Protein AF-A0A535IC78-F1 (afdb_monomer)

pLDDT: mean 82.01, std 9.02, range [49.47, 92.56]

Mean predicted aligned error: 7.63 Å

Secondary structure (DSSP, 8-state):
-HHHHHHS-HHHHHHHHT--HHHHHHHH------SHHHHHHHHHHHHHHHHHH-SSHHHHHHHHHTTT-GGGSHHHHHHHHHHHHH-

Radius of gyration: 16.87 Å; Cα contacts (8 Å, |Δi|>4): 32; chains: 1; bounding box: 30×22×57 Å

Foldseek 3Di:
DVVVVVPADPQLVVVVVPDDPVNVVVVPDDDDDPDLVSVVVVLVVVLVVVCSNDPDPVSNCVSVCCVVVVVPPPSSVVVVVVVVVVD

Solvent-accessible surface area (backbone atoms only — not comparable to full-atom values): 5246 Å² total; per-residue (Å²): 110,76,66,58,62,71,71,47,51,68,72,42,53,57,53,57,74,72,63,49,73,67,57,53,52,62,68,68,66,68,80,84,76,88,46,70,69,52,46,53,54,49,54,51,54,51,41,56,52,51,47,64,65,41,84,46,72,68,51,37,51,54,53,60,46,53,69,75,48,28,80,83,33,75,67,34,45,52,49,56,51,54,52,64,74,76,106

Structure (mmCIF, N/CA/C/O backbone):
data_AF-A0A535IC78-F1
#
_entry.id   AF-A0A535IC78-F1
#
loop_
_atom_site.group_PDB
_atom_site.id
_atom_site.type_symbol
_atom_site.label_atom_id
_atom_site.label_alt_id
_atom_site.label_comp_id
_atom_site.label_asym_id
_atom_site.label_entity_id
_atom_site.label_seq_id
_atom_site.pdbx_PDB_ins_code
_atom_site.Cartn_x
_atom_site.Cartn_y
_atom_site.Cartn_z
_atom_site.occupancy
_atom_site.B_iso_or_equiv
_atom_site.auth_seq_id
_atom_site.auth_comp_id
_atom_site.auth_asym_id
_atom_site.auth_atom_id
_atom_site.pdbx_PDB_model_num
ATOM 1 N N . MET A 1 1 ? 0.663 5.898 -26.034 1.00 59.50 1 MET A N 1
ATOM 2 C CA . MET A 1 1 ? 1.125 4.627 -25.415 1.00 59.50 1 MET A CA 1
ATOM 3 C C . MET A 1 1 ? 2.649 4.440 -25.371 1.00 59.50 1 MET A C 1
ATOM 5 O O . MET A 1 1 ? 3.153 4.137 -24.299 1.00 59.50 1 MET A O 1
ATOM 9 N N . ARG A 1 2 ? 3.421 4.657 -26.454 1.00 60.47 2 ARG A N 1
ATOM 10 C CA . ARG A 1 2 ? 4.894 4.431 -26.461 1.00 60.47 2 ARG A CA 1
ATOM 11 C C . ARG A 1 2 ? 5.711 5.284 -25.475 1.00 60.47 2 ARG A C 1
ATOM 13 O O . ARG A 1 2 ? 6.794 4.874 -25.070 1.00 60.47 2 ARG A O 1
ATOM 20 N N . ALA A 1 3 ? 5.237 6.479 -25.122 1.00 71.62 3 ALA A N 1
ATOM 21 C CA . ALA A 1 3 ? 5.895 7.332 -24.127 1.00 71.62 3 ALA A CA 1
ATOM 22 C C . ALA A 1 3 ? 5.738 6.767 -22.704 1.00 71.62 3 ALA A C 1
ATOM 24 O O . ALA A 1 3 ? 6.725 6.634 -21.990 1.00 71.62 3 ALA A O 1
ATOM 25 N N . LEU A 1 4 ? 4.522 6.335 -22.349 1.00 72.19 4 LEU A N 1
ATOM 26 C CA . LEU A 1 4 ? 4.217 5.724 -21.053 1.00 72.19 4 LEU A CA 1
ATOM 27 C C . LEU A 1 4 ? 5.020 4.436 -20.842 1.00 72.19 4 LEU A C 1
ATOM 29 O O . LEU A 1 4 ? 5.715 4.305 -19.844 1.00 72.19 4 LEU A O 1
ATOM 33 N N . ALA A 1 5 ? 5.023 3.539 -21.834 1.00 71.88 5 ALA A N 1
ATOM 34 C CA . ALA A 1 5 ? 5.776 2.291 -21.752 1.00 71.88 5 ALA A CA 1
ATOM 35 C C . ALA A 1 5 ? 7.280 2.523 -21.524 1.00 71.88 5 ALA A C 1
ATOM 37 O O . ALA A 1 5 ? 7.893 1.775 -20.773 1.00 71.88 5 ALA A O 1
ATOM 38 N N . ARG A 1 6 ? 7.879 3.557 -22.131 1.00 74.88 6 ARG A N 1
ATOM 39 C CA . ARG A 1 6 ? 9.304 3.887 -21.946 1.00 74.88 6 ARG A CA 1
ATOM 40 C C . ARG A 1 6 ? 9.617 4.481 -20.571 1.00 74.88 6 ARG A C 1
ATOM 42 O O . ARG A 1 6 ? 10.704 4.240 -20.064 1.00 74.88 6 ARG A O 1
ATOM 49 N N . ALA A 1 7 ? 8.679 5.216 -19.978 1.00 81.75 7 ALA A N 1
ATOM 50 C CA . ALA A 1 7 ? 8.837 5.814 -18.653 1.00 81.75 7 ALA A CA 1
ATOM 51 C C . ALA A 1 7 ? 8.584 4.820 -17.504 1.00 81.75 7 ALA A C 1
ATOM 53 O O . ALA A 1 7 ? 9.080 5.017 -16.397 1.00 81.75 7 ALA A O 1
ATOM 54 N N . THR A 1 8 ? 7.817 3.750 -17.742 1.00 84.25 8 THR A N 1
ATOM 55 C CA . THR A 1 8 ? 7.506 2.753 -16.712 1.00 84.25 8 THR A CA 1
ATOM 56 C C . THR A 1 8 ? 8.647 1.737 -16.553 1.00 84.25 8 THR A C 1
ATOM 58 O O . THR A 1 8 ? 9.018 1.081 -17.533 1.00 84.25 8 THR A O 1
ATOM 61 N N . PRO A 1 9 ? 9.171 1.527 -15.330 1.00 87.75 9 PRO A N 1
ATOM 62 C CA . PRO A 1 9 ? 10.183 0.508 -15.068 1.00 87.75 9 PRO A CA 1
ATOM 63 C C . PRO A 1 9 ? 9.731 -0.889 -15.500 1.00 87.75 9 PRO A C 1
ATOM 65 O O . PRO A 1 9 ? 8.575 -1.265 -15.296 1.00 87.75 9 PRO A O 1
ATOM 68 N N . ALA A 1 10 ? 10.661 -1.694 -16.021 1.00 87.00 10 ALA A N 1
ATOM 69 C CA . ALA A 1 10 ? 10.363 -3.035 -16.532 1.00 87.00 10 ALA A CA 1
ATOM 70 C C . ALA A 1 10 ? 9.650 -3.927 -15.501 1.00 87.00 10 ALA A C 1
ATOM 72 O O . ALA A 1 10 ? 8.682 -4.594 -15.853 1.00 87.00 10 ALA A O 1
ATOM 73 N N . ARG A 1 11 ? 10.055 -3.858 -14.222 1.00 87.62 11 ARG A N 1
ATOM 74 C CA . ARG A 1 11 ? 9.416 -4.608 -13.125 1.00 87.62 11 ARG A CA 1
ATOM 75 C C . ARG A 1 11 ? 7.934 -4.270 -12.946 1.00 87.62 11 ARG A C 1
ATOM 77 O O . ARG A 1 11 ? 7.128 -5.151 -12.680 1.00 87.62 11 ARG A O 1
ATOM 84 N N . VAL A 1 12 ? 7.584 -2.992 -13.102 1.00 87.94 12 VAL A N 1
ATOM 85 C CA . VAL A 1 12 ? 6.217 -2.496 -12.908 1.00 87.94 12 VAL A CA 1
ATOM 86 C C . VAL A 1 12 ? 5.349 -2.894 -14.098 1.00 87.94 12 VAL A C 1
ATOM 88 O O . VAL A 1 12 ? 4.211 -3.310 -13.910 1.00 87.94 12 VAL A O 1
ATOM 91 N N . ARG A 1 13 ? 5.904 -2.844 -15.318 1.00 88.50 13 ARG A N 1
ATOM 92 C CA . ARG A 1 13 ? 5.221 -3.344 -16.522 1.00 88.50 13 ARG A CA 1
ATOM 93 C C . ARG A 1 13 ? 4.936 -4.841 -16.421 1.00 88.50 13 ARG A C 1
ATOM 95 O O . ARG A 1 13 ? 3.792 -5.238 -16.586 1.00 88.50 13 ARG A O 1
ATOM 102 N N . ALA A 1 14 ? 5.947 -5.634 -16.061 1.00 88.00 14 ALA A N 1
ATOM 103 C CA . ALA A 1 14 ? 5.792 -7.074 -15.874 1.00 88.00 14 ALA A CA 1
ATOM 104 C C . ALA A 1 14 ? 4.732 -7.391 -14.808 1.00 88.00 14 ALA A C 1
ATOM 106 O O . ALA A 1 14 ? 3.908 -8.273 -15.004 1.00 88.00 14 ALA A O 1
ATOM 107 N N . HIS A 1 15 ? 4.692 -6.638 -13.702 1.00 88.69 15 HIS A N 1
ATOM 108 C CA . HIS A 1 15 ? 3.637 -6.813 -12.707 1.00 88.69 15 HIS A CA 1
ATOM 109 C C . HIS A 1 15 ? 2.243 -6.477 -13.256 1.00 88.69 15 HIS A C 1
ATOM 111 O O . HIS A 1 15 ? 1.308 -7.240 -13.026 1.00 88.69 15 HIS A O 1
ATOM 117 N N . ALA A 1 16 ? 2.097 -5.380 -14.003 1.00 87.50 16 ALA A N 1
ATOM 118 C CA . ALA A 1 16 ? 0.818 -4.995 -14.596 1.00 87.50 16 ALA A CA 1
ATOM 119 C C . ALA A 1 16 ? 0.260 -6.072 -15.541 1.00 87.50 16 ALA A C 1
ATOM 121 O O . ALA A 1 16 ? -0.940 -6.326 -15.529 1.00 87.50 16 ALA A O 1
ATOM 122 N N . GLU A 1 17 ? 1.127 -6.751 -16.296 1.00 90.31 17 GLU A N 1
ATOM 123 C CA . GLU A 1 17 ? 0.745 -7.854 -17.190 1.00 90.31 17 GLU A CA 1
ATOM 124 C C . GLU A 1 17 ? 0.221 -9.094 -16.442 1.00 90.31 17 GLU A C 1
ATOM 126 O O . GLU A 1 17 ? -0.499 -9.898 -17.026 1.00 90.31 17 GLU A O 1
ATOM 131 N N . THR A 1 18 ? 0.518 -9.241 -15.144 1.00 88.69 18 THR A N 1
ATOM 132 C CA . THR A 1 18 ? -0.010 -10.350 -14.321 1.00 88.69 18 THR A CA 1
ATOM 133 C C . THR A 1 18 ? -1.422 -10.115 -13.787 1.00 88.69 18 THR A C 1
ATOM 135 O O . THR A 1 18 ? -1.974 -10.994 -13.128 1.00 88.69 18 THR A O 1
ATOM 138 N N . LEU A 1 19 ? -2.008 -8.934 -14.003 1.00 88.94 19 LEU A N 1
ATOM 139 C CA . LEU A 1 19 ? -3.292 -8.577 -13.405 1.00 88.94 19 LEU A CA 1
ATOM 140 C C . LEU A 1 19 ? -4.450 -8.970 -14.312 1.00 88.94 19 LEU A C 1
ATOM 142 O O . LEU A 1 19 ? -4.592 -8.455 -15.420 1.00 88.94 19 LEU A O 1
ATOM 146 N N . SER A 1 20 ? -5.329 -9.825 -13.797 1.00 91.75 20 SER A N 1
ATOM 147 C CA . SER A 1 20 ? -6.635 -10.060 -14.405 1.00 91.75 20 SER A CA 1
ATOM 148 C C . SER A 1 20 ? -7.680 -9.065 -13.882 1.00 91.75 20 SER A C 1
ATOM 150 O O . SER A 1 20 ? -7.559 -8.520 -12.781 1.00 91.75 20 SER A O 1
ATOM 152 N N . LEU A 1 21 ? -8.747 -8.844 -14.657 1.00 86.50 21 LEU A N 1
ATOM 153 C CA . LEU A 1 21 ? -9.890 -8.036 -14.213 1.00 86.50 21 LEU A CA 1
ATOM 154 C C . LEU A 1 21 ? -10.517 -8.603 -12.930 1.00 86.50 21 LEU A C 1
ATOM 156 O O . LEU A 1 21 ? -10.846 -7.852 -12.014 1.00 86.50 21 LEU A O 1
ATOM 160 N N . ASP A 1 22 ? -10.631 -9.926 -12.848 1.00 88.88 22 ASP A N 1
ATOM 161 C CA . ASP A 1 22 ? -11.151 -10.640 -11.681 1.00 88.88 22 ASP A CA 1
ATOM 162 C C . ASP A 1 22 ? -10.299 -10.377 -10.423 1.00 88.88 22 ASP A C 1
ATOM 164 O O . ASP A 1 22 ? -10.827 -10.077 -9.349 1.00 88.88 22 ASP A O 1
ATOM 168 N N . ASP A 1 23 ? -8.969 -10.356 -10.559 1.00 84.94 23 ASP A N 1
ATOM 169 C CA . ASP A 1 23 ? -8.070 -9.991 -9.459 1.00 84.94 23 ASP A CA 1
ATOM 170 C C . ASP A 1 23 ? -8.275 -8.555 -8.983 1.00 84.94 23 ASP A C 1
ATOM 172 O O . ASP A 1 23 ? -8.272 -8.298 -7.776 1.00 84.94 23 ASP A O 1
ATOM 176 N N . VAL A 1 24 ? -8.467 -7.614 -9.908 1.00 85.19 24 VAL A N 1
ATOM 177 C CA . VAL A 1 24 ? -8.713 -6.207 -9.569 1.00 85.19 24 VAL A CA 1
ATOM 178 C C . VAL A 1 24 ? -10.044 -6.058 -8.831 1.00 85.19 24 VAL A C 1
ATOM 180 O O . VAL A 1 24 ? -10.103 -5.382 -7.800 1.00 85.19 24 VAL A O 1
ATOM 183 N N . LEU A 1 25 ? -11.099 -6.729 -9.297 1.00 86.06 25 LEU A N 1
ATOM 184 C CA . LEU A 1 25 ? -12.417 -6.695 -8.661 1.00 86.06 25 LEU A CA 1
ATOM 185 C C . LEU A 1 25 ? -12.375 -7.279 -7.243 1.00 86.06 25 LEU A C 1
ATOM 187 O O . LEU A 1 25 ? -12.810 -6.622 -6.295 1.00 86.06 25 LEU A O 1
ATOM 191 N N . ARG A 1 26 ? -11.746 -8.446 -7.054 1.00 83.44 26 ARG A N 1
ATOM 192 C CA . ARG A 1 26 ? -11.557 -9.036 -5.717 1.00 83.44 26 ARG A CA 1
ATOM 193 C C . ARG A 1 26 ? -10.747 -8.147 -4.776 1.00 83.44 26 ARG A C 1
ATOM 195 O O . ARG A 1 26 ? -10.992 -8.127 -3.573 1.00 83.44 26 ARG A O 1
ATOM 202 N N . ARG A 1 27 ? -9.748 -7.425 -5.293 1.00 79.25 27 ARG A N 1
ATOM 203 C CA . ARG A 1 27 ? -8.876 -6.566 -4.472 1.00 79.25 27 ARG A CA 1
ATOM 204 C C . ARG A 1 27 ? -9.537 -5.253 -4.069 1.00 79.25 27 ARG A C 1
ATOM 206 O O . ARG A 1 27 ? -9.185 -4.736 -3.006 1.00 79.25 27 ARG A O 1
ATOM 213 N N . THR A 1 28 ? -10.441 -4.726 -4.892 1.00 80.06 28 THR A N 1
ATOM 214 C CA . THR A 1 28 ? -11.106 -3.427 -4.689 1.00 80.06 28 THR A CA 1
ATOM 215 C C . THR A 1 28 ? -12.357 -3.533 -3.821 1.00 80.06 28 THR A C 1
ATOM 217 O O . THR A 1 28 ? -12.627 -2.626 -3.035 1.00 80.06 28 THR A O 1
ATOM 220 N N . GLN A 1 29 ? -13.074 -4.658 -3.867 1.00 80.38 29 GLN A N 1
ATOM 221 C CA . GLN A 1 29 ? -14.221 -4.908 -2.994 1.00 80.38 29 GLN A CA 1
ATOM 222 C C . GLN A 1 29 ? -13.753 -5.370 -1.610 1.00 80.38 29 GLN A C 1
ATOM 224 O O . GLN A 1 29 ? -13.411 -6.533 -1.396 1.00 80.38 29 GLN A O 1
ATOM 229 N N . ARG A 1 30 ? -13.697 -4.445 -0.645 1.00 79.44 30 ARG A N 1
ATOM 230 C CA . ARG A 1 30 ? -13.242 -4.734 0.722 1.00 79.44 30 ARG A CA 1
ATOM 231 C C . ARG A 1 30 ? -14.335 -4.418 1.743 1.00 79.44 30 ARG A C 1
ATOM 233 O O . ARG A 1 30 ? -14.942 -3.354 1.655 1.00 79.44 30 ARG A O 1
ATOM 240 N N . PRO A 1 31 ? -14.562 -5.305 2.731 1.00 82.19 31 PRO A N 1
ATOM 241 C CA . PRO A 1 31 ? -15.508 -5.034 3.804 1.00 82.19 31 PRO A CA 1
ATOM 242 C C . PRO A 1 31 ? -15.050 -3.829 4.641 1.00 82.19 31 PRO A C 1
ATOM 244 O O . PRO A 1 31 ? -13.839 -3.570 4.727 1.00 82.19 31 PRO A O 1
ATOM 247 N N . PRO A 1 32 ? -15.993 -3.116 5.282 1.00 85.19 32 PRO A N 1
ATOM 248 C CA . PRO A 1 32 ? -15.673 -1.986 6.141 1.00 85.19 32 PRO A CA 1
ATOM 249 C C . PRO A 1 32 ? -14.769 -2.407 7.306 1.00 85.19 32 PRO A C 1
ATOM 251 O O . PRO A 1 32 ? -14.868 -3.513 7.840 1.00 85.19 32 PRO A O 1
ATOM 254 N N . LEU A 1 33 ? -13.871 -1.504 7.704 1.00 85.31 33 LEU A N 1
ATOM 255 C CA . LEU A 1 33 ? -12.933 -1.718 8.805 1.00 85.31 33 LEU A CA 1
ATOM 256 C C . LEU A 1 33 ? -13.594 -1.324 10.130 1.00 85.31 33 LEU A C 1
ATOM 258 O O . LEU A 1 33 ? -13.714 -0.137 10.438 1.00 85.31 33 LEU A O 1
ATOM 262 N N . THR A 1 34 ? -13.992 -2.315 10.922 1.00 87.00 34 THR A N 1
ATOM 263 C CA . THR A 1 34 ? -14.715 -2.117 12.187 1.00 87.00 34 THR A CA 1
ATOM 264 C C . THR A 1 34 ? -13.807 -2.142 13.414 1.00 87.00 34 THR A C 1
ATOM 266 O O . THR A 1 34 ? -14.186 -1.614 14.455 1.00 87.00 34 THR A O 1
ATOM 269 N N . THR A 1 35 ? -12.591 -2.692 13.314 1.00 84.81 35 THR A N 1
ATOM 270 C CA . THR A 1 35 ? -11.659 -2.789 14.453 1.00 84.81 35 THR A CA 1
ATOM 271 C C . THR A 1 35 ? -10.264 -2.242 14.158 1.00 84.81 35 THR A C 1
ATOM 273 O O . THR A 1 35 ? -9.821 -2.161 13.010 1.00 84.81 35 THR A O 1
ATOM 276 N N . LEU A 1 36 ? -9.524 -1.899 15.218 1.00 80.38 36 LEU A N 1
ATOM 277 C CA . LEU A 1 36 ? -8.139 -1.432 15.106 1.00 80.38 36 LEU A CA 1
ATOM 278 C C . LEU A 1 36 ? -7.218 -2.496 14.489 1.00 80.38 36 LEU A C 1
ATOM 280 O O . LEU A 1 36 ? -6.423 -2.190 13.602 1.00 80.38 36 LEU A O 1
ATOM 284 N N . ALA A 1 37 ? -7.363 -3.757 14.899 1.00 83.50 37 ALA A N 1
ATOM 285 C CA . ALA A 1 37 ? -6.577 -4.860 14.348 1.00 83.50 37 ALA A CA 1
ATOM 286 C C . ALA A 1 37 ? -6.811 -5.034 12.836 1.00 83.50 37 ALA A C 1
ATOM 288 O O . ALA A 1 37 ? -5.862 -5.252 12.080 1.00 83.50 37 ALA A O 1
ATOM 289 N N 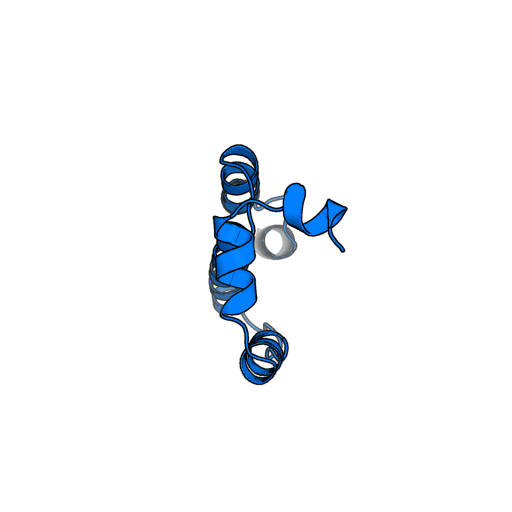. GLN A 1 38 ? -8.060 -4.878 12.375 1.00 85.06 38 GLN A N 1
ATOM 290 C CA . GLN A 1 38 ? -8.382 -4.889 10.946 1.00 85.06 38 GLN A CA 1
ATOM 291 C C . GLN A 1 38 ? -7.727 -3.719 10.209 1.00 85.06 38 GLN A C 1
ATOM 293 O O . GLN A 1 38 ? -7.172 -3.930 9.133 1.00 85.06 38 GLN A O 1
ATOM 298 N N . ARG A 1 39 ? -7.742 -2.510 10.787 1.00 84.12 39 ARG A N 1
ATOM 299 C CA . ARG A 1 39 ? -7.096 -1.318 10.207 1.00 84.12 39 ARG A CA 1
ATOM 300 C C . ARG A 1 39 ? -5.589 -1.499 10.049 1.00 84.12 39 ARG A C 1
ATOM 302 O O . ARG A 1 39 ? -5.064 -1.252 8.968 1.00 84.12 39 ARG A O 1
ATOM 309 N N . ILE A 1 40 ? -4.910 -2.004 11.080 1.00 84.31 40 ILE A N 1
ATOM 310 C CA . ILE A 1 40 ? -3.465 -2.274 11.036 1.00 84.31 40 ILE A CA 1
ATOM 311 C C . ILE A 1 40 ? -3.151 -3.319 9.961 1.00 84.31 40 ILE A C 1
ATOM 313 O O . ILE A 1 40 ? -2.319 -3.080 9.085 1.00 84.31 40 ILE A O 1
ATOM 317 N N . ARG A 1 41 ? -3.854 -4.460 9.973 1.00 86.62 41 ARG A N 1
ATOM 318 C CA . ARG A 1 41 ? -3.638 -5.533 8.992 1.00 86.62 41 ARG A CA 1
ATOM 319 C C . ARG A 1 41 ? -3.894 -5.052 7.563 1.00 86.62 41 ARG A C 1
ATOM 321 O O . ARG A 1 41 ? -3.090 -5.323 6.676 1.00 86.62 41 ARG A O 1
ATOM 328 N N . ARG A 1 42 ? -4.988 -4.317 7.342 1.00 86.94 42 ARG A N 1
ATOM 329 C CA . ARG A 1 42 ? -5.326 -3.728 6.041 1.00 86.94 42 ARG A CA 1
ATOM 330 C C . ARG A 1 42 ? -4.238 -2.763 5.576 1.00 86.94 42 ARG A C 1
ATOM 332 O O . ARG A 1 42 ? -3.780 -2.888 4.445 1.00 86.94 42 ARG A O 1
ATOM 339 N N . GLY A 1 43 ? -3.773 -1.888 6.465 1.00 87.62 43 GLY A N 1
ATOM 340 C CA . GLY A 1 43 ? -2.716 -0.930 6.169 1.00 87.62 43 GLY A CA 1
ATOM 341 C C . GLY A 1 43 ? -1.383 -1.585 5.794 1.00 87.62 43 GLY A C 1
ATOM 342 O O . GLY A 1 43 ? -0.669 -1.049 4.950 1.00 87.62 43 GLY A O 1
ATOM 343 N N . LEU A 1 44 ? -1.033 -2.732 6.383 1.00 89.56 44 LEU A N 1
ATOM 344 C CA . LEU A 1 44 ? 0.158 -3.492 5.982 1.00 89.56 44 LEU A CA 1
ATOM 345 C C . LEU A 1 44 ? 0.003 -4.080 4.575 1.00 89.56 44 LEU A C 1
ATOM 347 O O . LEU A 1 44 ? 0.903 -3.943 3.748 1.00 89.56 44 LEU A O 1
ATOM 351 N N . VAL A 1 45 ? -1.152 -4.688 4.287 1.00 89.19 45 VAL A N 1
ATOM 352 C CA . VAL A 1 45 ? -1.448 -5.270 2.968 1.00 89.19 45 VAL A CA 1
ATOM 353 C C . VAL A 1 45 ? -1.454 -4.199 1.875 1.00 89.19 45 VAL A C 1
ATOM 355 O O . VAL A 1 45 ? -0.921 -4.425 0.795 1.00 89.19 45 VAL A O 1
ATOM 358 N N . GLU A 1 46 ? -2.023 -3.025 2.144 1.00 87.75 46 GLU A N 1
ATOM 359 C CA . GLU A 1 46 ? -2.070 -1.918 1.180 1.00 87.75 46 GLU A CA 1
ATOM 360 C C . GLU A 1 46 ? -0.691 -1.337 0.892 1.00 87.75 46 GLU A C 1
ATOM 362 O O . GLU A 1 46 ? -0.356 -1.118 -0.267 1.00 87.75 46 GLU A O 1
ATOM 367 N N . ARG A 1 47 ? 0.152 -1.165 1.914 1.00 92.06 47 ARG A N 1
ATOM 368 C CA . ARG A 1 47 ? 1.543 -0.734 1.713 1.00 92.06 47 ARG A CA 1
ATOM 369 C C . ARG A 1 47 ? 2.348 -1.758 0.923 1.00 92.06 47 ARG A C 1
ATOM 371 O O . ARG A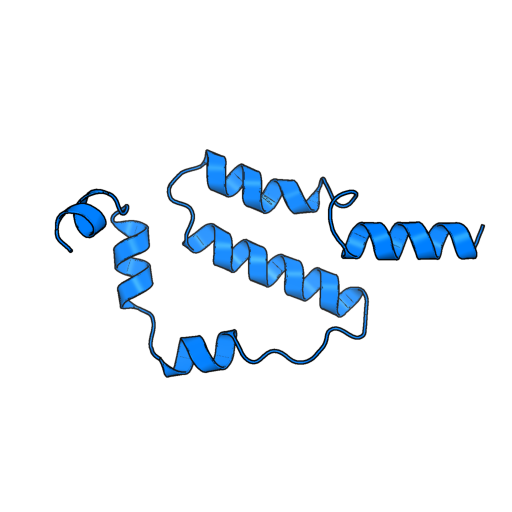 1 47 ? 3.091 -1.372 0.027 1.00 92.06 47 ARG A O 1
ATOM 378 N N . ALA A 1 48 ? 2.175 -3.047 1.216 1.00 90.88 48 ALA A N 1
ATOM 379 C CA . ALA A 1 48 ? 2.815 -4.115 0.456 1.00 90.88 48 ALA A CA 1
ATOM 380 C C . ALA A 1 48 ? 2.369 -4.120 -1.015 1.00 90.88 48 ALA A C 1
ATOM 382 O O . ALA A 1 48 ? 3.191 -4.372 -1.892 1.00 90.88 48 ALA A O 1
ATOM 383 N N . GLU A 1 49 ? 1.101 -3.807 -1.299 1.00 89.31 49 GLU A N 1
ATOM 384 C CA . GLU A 1 49 ? 0.623 -3.625 -2.673 1.00 89.31 49 GLU A CA 1
ATOM 385 C C . GLU A 1 49 ? 1.271 -2.392 -3.318 1.00 89.31 49 GLU A C 1
ATOM 387 O O . GLU A 1 49 ? 1.851 -2.505 -4.393 1.00 89.31 49 GLU A O 1
ATOM 392 N N . CYS A 1 50 ? 1.270 -1.235 -2.649 1.00 90.56 50 CYS A N 1
ATOM 393 C CA . CYS A 1 50 ? 1.926 -0.021 -3.146 1.00 90.56 50 CYS A CA 1
ATOM 394 C C . CYS A 1 50 ? 3.428 -0.227 -3.422 1.00 90.56 50 CYS A C 1
ATOM 396 O O . CYS A 1 50 ? 3.951 0.309 -4.397 1.00 90.56 50 CYS A O 1
ATOM 398 N N . ASP A 1 51 ? 4.130 -1.022 -2.606 1.00 92.56 51 ASP A N 1
ATOM 399 C CA . ASP A 1 51 ? 5.559 -1.326 -2.785 1.00 92.56 51 ASP A CA 1
ATOM 400 C C . ASP A 1 51 ? 5.845 -2.044 -4.115 1.00 92.56 51 ASP A C 1
ATOM 402 O O . ASP A 1 51 ? 6.881 -1.798 -4.744 1.00 92.56 51 ASP A O 1
ATOM 406 N N . ARG A 1 52 ? 4.905 -2.878 -4.586 1.00 89.88 52 ARG A N 1
ATOM 407 C CA . ARG A 1 52 ? 4.992 -3.557 -5.895 1.00 89.88 52 ARG A CA 1
ATOM 408 C C . ARG A 1 52 ? 4.951 -2.566 -7.055 1.00 89.88 52 ARG A C 1
ATOM 410 O O . ARG A 1 52 ? 5.576 -2.807 -8.086 1.00 89.88 52 ARG A O 1
ATOM 417 N N . TRP A 1 53 ? 4.267 -1.440 -6.862 1.00 89.81 53 TRP A N 1
ATOM 418 C CA . TRP A 1 53 ? 4.122 -0.366 -7.845 1.00 89.81 53 TRP A CA 1
ATOM 419 C C . TRP A 1 53 ? 5.202 0.708 -7.759 1.00 89.81 53 TRP A C 1
ATOM 421 O O . TRP A 1 53 ? 5.327 1.521 -8.676 1.00 89.81 53 TRP A O 1
ATOM 431 N N . ALA A 1 54 ? 6.006 0.721 -6.694 1.00 91.31 54 ALA A N 1
ATOM 432 C CA . ALA A 1 54 ? 7.091 1.679 -6.564 1.00 91.31 54 ALA A CA 1
ATOM 433 C C . ALA A 1 54 ? 8.058 1.553 -7.756 1.00 91.31 54 ALA A C 1
ATOM 435 O O . ALA A 1 54 ? 8.440 0.463 -8.181 1.00 91.31 54 ALA A O 1
ATOM 436 N N . ALA A 1 55 ? 8.514 2.671 -8.296 1.00 87.12 55 ALA A N 1
ATOM 437 C CA . ALA A 1 55 ? 9.543 2.712 -9.325 1.00 87.12 55 ALA A CA 1
ATOM 438 C C . ALA A 1 55 ? 10.951 2.769 -8.719 1.00 87.12 55 ALA A C 1
ATOM 440 O O . ALA A 1 55 ? 11.889 2.236 -9.308 1.00 87.12 55 ALA A O 1
ATOM 441 N N . THR A 1 56 ? 11.099 3.381 -7.540 1.00 89.38 56 THR A N 1
ATOM 442 C CA . THR A 1 56 ? 12.408 3.677 -6.93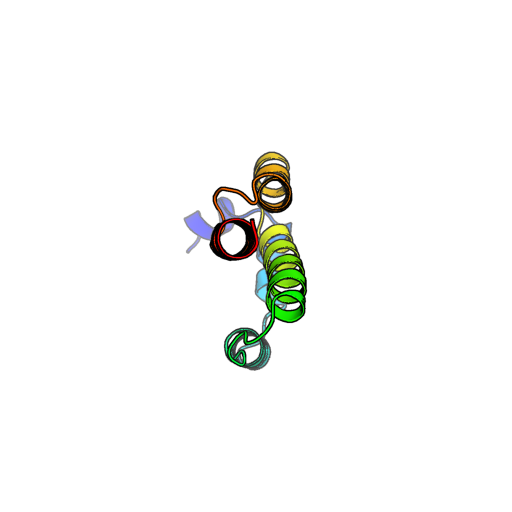7 1.00 89.38 56 THR A CA 1
ATOM 443 C C . THR A 1 56 ? 12.496 3.247 -5.470 1.00 89.38 56 THR A C 1
ATOM 445 O O . THR A 1 56 ? 11.473 3.195 -4.785 1.00 89.38 56 THR A O 1
ATOM 448 N N . PRO A 1 57 ? 13.707 2.991 -4.932 1.00 89.56 57 PRO A N 1
ATOM 449 C CA . PRO A 1 57 ? 13.898 2.721 -3.504 1.00 89.56 57 PRO A CA 1
ATOM 450 C C . PRO A 1 57 ? 13.374 3.841 -2.596 1.00 89.56 57 PRO A C 1
ATOM 452 O O . PRO A 1 57 ? 12.815 3.557 -1.542 1.00 89.56 57 PRO A O 1
ATOM 455 N N . ALA A 1 58 ? 13.484 5.102 -3.028 1.00 92.56 58 ALA A N 1
ATOM 456 C CA . ALA A 1 58 ? 12.974 6.248 -2.276 1.00 92.56 58 ALA A CA 1
ATOM 457 C C . ALA A 1 58 ? 11.446 6.192 -2.106 1.00 92.56 58 ALA A C 1
ATOM 459 O O . ALA A 1 58 ? 10.931 6.455 -1.022 1.00 92.56 58 ALA A O 1
ATOM 460 N N . GLN A 1 59 ? 10.714 5.774 -3.144 1.00 90.94 59 GLN A N 1
ATOM 461 C CA . GLN A 1 59 ? 9.264 5.572 -3.058 1.00 90.94 59 GLN A CA 1
ATOM 462 C C . GLN A 1 59 ? 8.902 4.417 -2.118 1.00 90.94 59 GLN A C 1
ATOM 464 O O . GLN A 1 59 ? 7.962 4.543 -1.339 1.00 90.94 59 GLN A O 1
ATOM 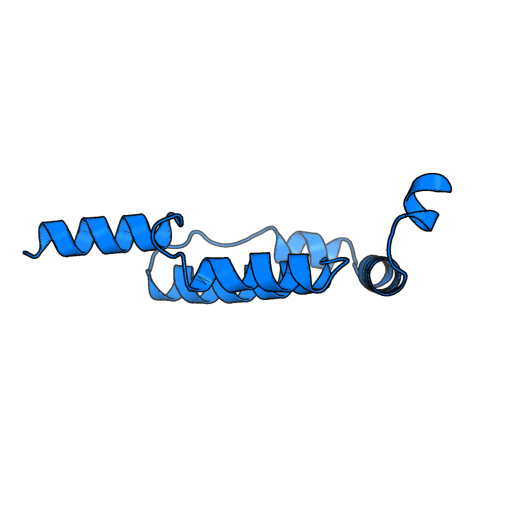469 N N . ARG A 1 60 ? 9.674 3.322 -2.130 1.00 92.00 60 ARG A N 1
ATOM 470 C CA . ARG A 1 60 ? 9.496 2.205 -1.182 1.00 92.00 60 ARG A CA 1
ATOM 471 C C . ARG A 1 60 ? 9.679 2.677 0.260 1.00 92.00 60 ARG A C 1
ATOM 473 O O . ARG A 1 60 ? 8.845 2.394 1.115 1.00 92.00 60 ARG A O 1
ATOM 480 N N . ALA A 1 61 ? 10.737 3.449 0.514 1.00 90.50 61 ALA A N 1
ATOM 481 C CA . ALA A 1 61 ? 11.006 4.028 1.825 1.00 90.50 61 ALA A CA 1
ATOM 482 C C . ALA A 1 61 ? 9.874 4.964 2.275 1.00 90.50 61 ALA A C 1
ATOM 484 O O . ALA A 1 61 ? 9.436 4.877 3.418 1.00 90.50 61 ALA A O 1
ATOM 485 N N . ALA A 1 62 ? 9.341 5.794 1.373 1.00 89.88 62 ALA A N 1
ATOM 486 C CA . ALA A 1 62 ? 8.197 6.654 1.666 1.00 89.88 62 ALA A CA 1
ATOM 487 C C . ALA A 1 62 ? 6.938 5.845 2.032 1.00 89.88 62 ALA A C 1
ATOM 489 O O . ALA A 1 62 ? 6.287 6.156 3.027 1.00 89.88 62 ALA A O 1
ATOM 490 N N . ILE A 1 63 ? 6.626 4.775 1.288 1.00 91.00 63 ILE A N 1
ATOM 491 C CA . ILE A 1 63 ? 5.479 3.891 1.562 1.00 91.00 63 ILE A CA 1
ATOM 492 C C . ILE A 1 63 ? 5.589 3.280 2.962 1.00 91.00 63 ILE A C 1
ATOM 494 O O . ILE A 1 63 ? 4.657 3.396 3.761 1.00 91.00 63 ILE A O 1
ATOM 498 N N . TRP A 1 64 ? 6.724 2.660 3.285 1.00 90.25 64 TRP A N 1
ATOM 499 C CA . TRP A 1 64 ? 6.913 1.992 4.575 1.00 90.25 64 TRP A CA 1
ATOM 500 C C . TRP A 1 64 ? 7.120 2.973 5.734 1.00 90.25 64 TRP A C 1
ATOM 502 O O . TRP A 1 64 ? 6.688 2.693 6.851 1.00 90.25 64 TRP A O 1
ATOM 512 N N . GLY A 1 65 ? 7.670 4.160 5.470 1.00 86.75 65 GLY A N 1
ATOM 513 C CA . GLY A 1 65 ? 7.815 5.237 6.451 1.00 86.75 65 GLY A CA 1
ATOM 514 C C . GLY A 1 65 ? 6.482 5.694 7.051 1.00 86.75 65 GLY A C 1
ATOM 515 O O . GLY A 1 65 ? 6.432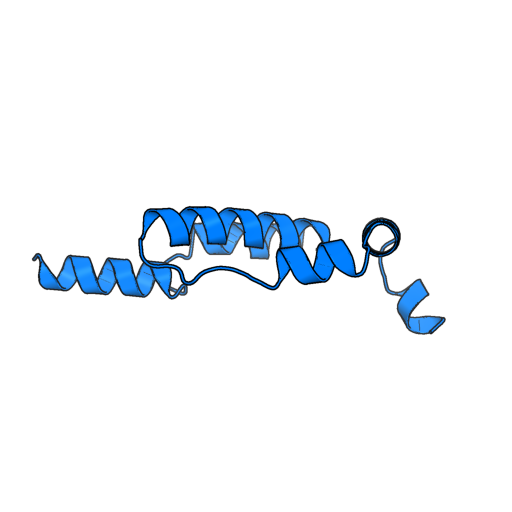 6.077 8.219 1.00 86.75 65 GLY A O 1
ATOM 516 N N . THR A 1 66 ? 5.371 5.549 6.321 1.00 83.44 66 THR A N 1
ATOM 517 C CA . THR A 1 66 ? 4.024 5.846 6.848 1.00 83.44 66 THR A CA 1
ATOM 518 C C . THR A 1 66 ? 3.546 4.886 7.948 1.00 83.44 66 THR A C 1
ATOM 520 O O . THR A 1 66 ? 2.481 5.111 8.520 1.00 83.44 66 THR A O 1
ATOM 523 N N . LEU A 1 67 ? 4.263 3.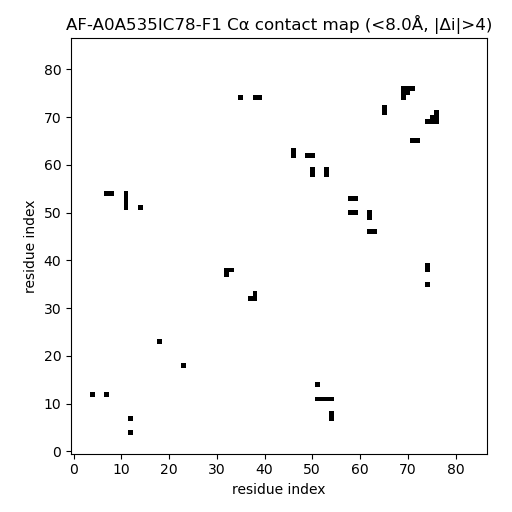791 8.239 1.00 79.44 67 LEU A N 1
ATOM 524 C CA . LEU A 1 67 ? 4.017 2.991 9.450 1.00 79.44 67 LEU A CA 1
ATOM 525 C C . LEU A 1 67 ? 4.571 3.665 10.703 1.00 79.44 67 LEU A C 1
ATOM 527 O O . LEU A 1 67 ? 4.019 3.490 11.783 1.00 79.44 67 LEU A O 1
ATOM 531 N N . VAL A 1 68 ? 5.663 4.413 10.558 1.00 73.56 68 VAL A N 1
ATOM 532 C CA . VAL A 1 68 ? 6.332 5.098 11.667 1.00 73.56 68 VAL A CA 1
ATOM 533 C C . VAL A 1 68 ? 5.669 6.452 11.914 1.00 73.56 68 VAL A C 1
ATOM 535 O O . VAL A 1 68 ? 5.427 6.826 13.060 1.00 73.56 68 VAL A O 1
ATOM 538 N N . ASP A 1 69 ? 5.265 7.151 10.850 1.00 71.62 69 ASP A N 1
ATOM 539 C CA . ASP A 1 69 ? 4.480 8.386 10.943 1.00 71.62 69 ASP A CA 1
ATOM 540 C C . ASP A 1 69 ? 2.975 8.110 11.115 1.00 71.62 69 ASP A C 1
ATOM 542 O O . ASP A 1 69 ? 2.126 8.556 10.340 1.00 71.62 69 ASP A O 1
ATOM 546 N N . MET A 1 70 ? 2.613 7.350 12.155 1.00 65.75 70 MET A N 1
ATOM 547 C CA . MET A 1 70 ? 1.203 7.056 12.429 1.00 65.75 70 MET A CA 1
ATOM 548 C C . MET A 1 70 ? 0.390 8.320 12.734 1.00 65.75 70 MET A C 1
ATOM 550 O O . MET A 1 70 ? -0.817 8.322 12.496 1.00 65.75 70 MET A O 1
ATOM 554 N N . A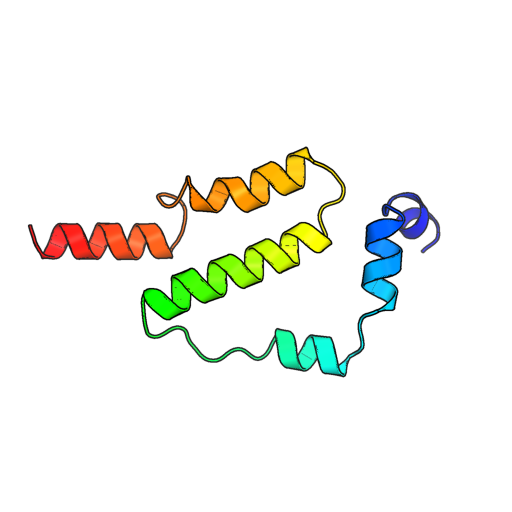RG A 1 71 ? 1.024 9.404 13.208 1.00 63.28 71 ARG A N 1
ATOM 555 C CA . ARG A 1 71 ? 0.357 10.670 13.578 1.00 63.28 71 ARG A CA 1
ATOM 556 C C . ARG A 1 71 ? -0.382 11.317 12.406 1.00 63.28 71 ARG A C 1
ATOM 558 O O . ARG A 1 71 ? -1.350 12.037 12.626 1.00 63.28 71 ARG A O 1
ATOM 565 N N . ARG A 1 72 ? 0.050 11.041 11.173 1.00 66.69 72 ARG A N 1
ATOM 566 C CA . ARG A 1 72 ? -0.563 11.560 9.941 1.00 66.69 72 ARG A CA 1
ATOM 567 C C . ARG A 1 72 ? -1.508 10.566 9.267 1.00 66.69 72 ARG A C 1
ATOM 569 O O . ARG A 1 72 ? -1.985 10.831 8.172 1.00 66.69 72 ARG A O 1
ATOM 576 N N . THR A 1 73 ? -1.791 9.436 9.915 1.00 67.25 73 THR A N 1
ATOM 577 C CA . THR A 1 73 ? -2.735 8.427 9.419 1.00 67.25 73 THR A CA 1
ATOM 578 C C . THR A 1 73 ? -4.045 8.487 10.198 1.00 67.25 73 THR A C 1
ATOM 580 O O . THR A 1 73 ? -4.028 8.661 11.418 1.00 67.25 73 THR A O 1
ATOM 583 N N . ASP A 1 74 ? -5.175 8.239 9.534 1.00 70.88 74 ASP A N 1
ATOM 584 C CA . ASP A 1 74 ? -6.499 8.166 10.179 1.00 70.88 74 ASP A CA 1
ATOM 585 C C . ASP A 1 74 ? -6.528 7.170 11.348 1.00 70.88 74 ASP A C 1
ATOM 587 O O . ASP A 1 74 ? -7.230 7.356 12.343 1.00 70.88 74 ASP A O 1
ATOM 591 N N . THR A 1 75 ? -5.725 6.102 11.255 1.00 70.25 75 THR A N 1
ATOM 592 C CA . THR A 1 75 ? -5.587 5.104 12.325 1.00 70.25 75 THR A CA 1
ATOM 593 C C . THR A 1 75 ? -4.863 5.679 13.539 1.00 70.25 75 THR A C 1
ATOM 595 O O . THR A 1 75 ? -5.333 5.493 14.658 1.00 70.25 75 THR A O 1
ATOM 598 N N . GLY A 1 76 ? -3.763 6.413 13.354 1.00 71.06 76 GLY A N 1
ATOM 599 C CA . GLY A 1 76 ? -3.079 7.063 14.473 1.00 71.06 76 GLY A CA 1
ATOM 600 C C . GLY A 1 76 ? -3.882 8.211 15.080 1.00 71.06 76 GLY A C 1
ATOM 601 O O . GLY A 1 76 ? -3.868 8.360 16.299 1.00 71.06 76 GLY A O 1
ATOM 602 N N . GLN A 1 77 ? -4.656 8.953 14.280 1.00 75.88 77 GLN A N 1
ATOM 603 C CA . GLN A 1 77 ? -5.619 9.929 14.807 1.00 75.88 77 GLN A CA 1
ATOM 604 C C . GLN A 1 77 ? -6.699 9.248 15.658 1.00 75.88 77 GLN A C 1
ATOM 606 O O . GLN A 1 77 ? -6.979 9.704 16.764 1.00 75.88 77 GLN A O 1
ATOM 611 N N . SER A 1 78 ? -7.240 8.114 15.193 1.00 74.69 78 SER A N 1
ATOM 612 C CA . SER A 1 78 ? -8.227 7.321 15.942 1.00 74.69 78 SER A CA 1
ATOM 613 C C . SER A 1 78 ? -7.659 6.784 17.264 1.00 74.69 78 SER A C 1
ATOM 615 O O . SER A 1 78 ? -8.333 6.833 18.289 1.00 74.69 78 SER A O 1
ATOM 617 N N . ILE A 1 79 ? -6.407 6.305 17.268 1.00 78.38 79 ILE A N 1
ATOM 618 C CA . ILE A 1 79 ? -5.714 5.870 18.494 1.00 78.38 79 ILE A CA 1
ATOM 619 C C . ILE A 1 79 ? -5.510 7.056 19.446 1.00 78.38 79 ILE A C 1
ATOM 621 O O . ILE A 1 79 ? -5.822 6.953 20.628 1.00 78.38 79 ILE A O 1
ATOM 625 N N . GLY A 1 80 ? -5.010 8.189 18.945 1.00 77.69 80 GLY A N 1
ATOM 626 C CA . GLY A 1 80 ? -4.753 9.380 19.758 1.00 77.69 80 GLY A CA 1
ATOM 627 C C . GLY A 1 80 ? -6.023 10.028 20.319 1.00 77.69 80 GLY A C 1
ATOM 628 O O . GLY A 1 80 ? -5.986 10.602 21.403 1.00 77.69 80 GLY A O 1
ATOM 629 N N . ALA A 1 81 ? -7.152 9.943 19.613 1.00 75.44 81 ALA A N 1
ATOM 630 C CA . ALA A 1 81 ? -8.456 10.330 20.149 1.00 75.44 81 ALA A CA 1
ATOM 631 C C . ALA A 1 81 ? -8.867 9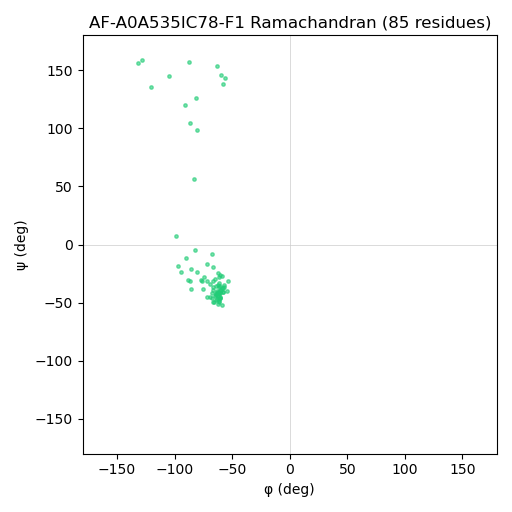.406 21.303 1.00 75.44 81 ALA A C 1
ATOM 633 O O . ALA A 1 81 ? -9.152 9.885 22.392 1.00 75.44 81 ALA A O 1
ATOM 634 N N . ARG A 1 82 ? -8.773 8.086 21.105 1.00 74.94 82 ARG A N 1
ATOM 635 C CA . ARG A 1 82 ? -9.164 7.100 22.120 1.00 74.94 82 ARG A CA 1
ATOM 636 C C . ARG A 1 82 ? -8.307 7.150 23.382 1.00 74.94 82 ARG A C 1
ATOM 638 O O . ARG A 1 82 ? -8.822 6.950 24.471 1.00 74.94 82 ARG A O 1
ATOM 645 N N . LEU A 1 83 ? -7.011 7.431 23.256 1.00 75.62 83 LEU A N 1
ATOM 646 C CA . LEU A 1 83 ? -6.141 7.623 24.419 1.00 75.62 83 LEU A CA 1
ATOM 647 C C . LEU A 1 83 ? -6.512 8.888 25.209 1.00 75.62 83 LEU A C 1
ATOM 649 O O . LEU A 1 83 ? -6.482 8.847 26.428 1.00 75.62 83 LEU A O 1
ATOM 653 N N . ARG A 1 84 ? -6.918 9.978 24.543 1.00 74.69 84 ARG A N 1
ATOM 654 C CA . ARG A 1 84 ? -7.381 11.214 25.2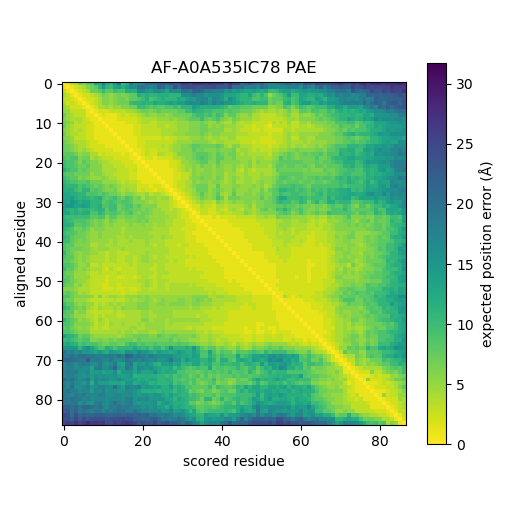08 1.00 74.69 84 ARG A CA 1
ATOM 655 C C . ARG A 1 84 ? -8.756 11.100 25.873 1.00 74.69 84 ARG A C 1
ATOM 657 O O . ARG A 1 84 ? -9.115 11.979 26.635 1.00 74.69 84 ARG A O 1
ATOM 664 N N . GLU A 1 85 ? -9.546 10.084 25.540 1.00 70.44 85 GLU A N 1
ATOM 665 C CA . GLU A 1 85 ? -10.831 9.816 26.206 1.00 70.44 85 GLU A CA 1
ATOM 666 C C . GLU A 1 85 ? -10.667 8.964 27.474 1.00 70.44 85 GLU A C 1
ATOM 668 O O . GLU A 1 85 ? -11.557 8.941 28.319 1.00 70.44 85 GLU A O 1
ATOM 673 N N . VAL A 1 86 ? -9.559 8.224 27.589 1.00 65.00 86 VAL A N 1
ATOM 674 C CA . VAL A 1 86 ? -9.291 7.289 28.698 1.00 65.00 86 VAL A CA 1
ATOM 675 C C . VAL A 1 86 ? -8.458 7.932 29.816 1.00 65.00 86 VAL A C 1
ATOM 677 O O . VAL A 1 86 ? -8.520 7.464 30.952 1.00 65.00 86 VAL A O 1
ATOM 680 N N . PHE A 1 87 ? -7.696 8.981 29.502 1.00 49.47 87 PHE A N 1
ATOM 681 C CA . PHE A 1 87 ? -6.868 9.764 30.426 1.00 49.47 87 PHE A CA 1
ATOM 682 C C . PHE A 1 87 ? -7.376 11.201 30.505 1.00 49.47 87 PHE A C 1
ATOM 684 O O . PHE A 1 87 ? -7.294 11.782 31.609 1.00 49.47 87 PHE A O 1
#

Sequence (87 aa):
MRALARATPARVRAHAETLSLDDVLRRTQRPPLTTLAQRIRRGLVERAECDRWAATPAQRAAIWGTLVDMRRTDTGQSIGARLREVF